Protein AF-A0A353EUY0-F1 (afdb_monomer_lite)

Secondary structure (DSSP, 8-state):
--HHHHHHHHHHHHHHT--SS--S-HHHHHHHHHHHHHHHHHHHHHHHHTTSTTTSHHHHHHHHHHHHHHHHHHHHH---HHHHHHHHHHHHHHHHHHTS-TTT-HHHHHHHHHHHHHHHHHHHHHHHTT--

pLDDT: mean 78.31, std 19.34, range [30.86, 96.81]

Radius of gyration: 14.92 Å; chains: 1; bounding box: 35×31×40 Å

Foldseek 3Di:
DDPVVVVLVVQLVLLQVQQDAAPDDPVLSVLLSVLSNLLSVLLVQLVVCLVPLVVCVVVNLVSLVSNLVSLVSNQVSGPGPVCNVLSVQLNVLSVQLNVDRSVPHVVVNVVSSVVNVVSSVVVSCVVPVPPD

Structure (mmCIF, N/CA/C/O backbone):
data_AF-A0A353EUY0-F1
#
_entry.id   AF-A0A353EUY0-F1
#
loop_
_atom_site.group_PDB
_atom_site.id
_atom_site.type_symbol
_atom_site.label_atom_id
_atom_site.label_alt_id
_atom_site.label_comp_id
_atom_site.label_asym_id
_atom_site.label_entity_id
_atom_site.label_seq_id
_atom_site.pdbx_PDB_ins_code
_atom_site.Cartn_x
_atom_site.Cartn_y
_atom_site.Cartn_z
_atom_site.occupancy
_atom_site.B_iso_or_equiv
_atom_site.auth_seq_id
_atom_site.auth_comp_id
_atom_site.auth_asym_id
_atom_site.auth_atom_id
_atom_site.pdbx_PDB_model_num
ATOM 1 N N . MET A 1 1 ? 11.115 -22.255 11.713 1.00 42.16 1 MET A N 1
ATOM 2 C CA . MET A 1 1 ? 10.687 -20.877 11.369 1.00 42.16 1 MET A CA 1
ATOM 3 C C . MET A 1 1 ? 9.170 -20.776 11.460 1.00 42.16 1 MET A C 1
ATOM 5 O O . MET A 1 1 ? 8.493 -21.662 10.957 1.00 42.16 1 MET A O 1
ATOM 9 N N . ASN A 1 2 ? 8.628 -19.751 12.125 1.00 34.72 2 ASN A N 1
ATOM 10 C CA . ASN A 1 2 ? 7.174 -19.549 12.237 1.00 34.72 2 ASN A CA 1
ATOM 11 C C . ASN A 1 2 ? 6.617 -18.984 10.910 1.00 34.72 2 ASN A C 1
ATOM 13 O O . ASN A 1 2 ? 7.284 -18.164 10.281 1.00 34.72 2 ASN A O 1
ATOM 17 N N . LYS A 1 3 ? 5.400 -19.376 10.495 1.00 30.86 3 LYS A N 1
ATOM 18 C CA . LYS A 1 3 ? 4.743 -18.932 9.246 1.00 30.86 3 LYS A CA 1
ATOM 19 C C . LYS A 1 3 ? 4.779 -17.409 9.049 1.00 30.86 3 LYS A C 1
ATOM 21 O O . LYS A 1 3 ? 4.986 -16.962 7.932 1.00 30.86 3 LYS A O 1
ATOM 26 N N . LYS A 1 4 ? 4.679 -16.617 10.127 1.00 36.34 4 LYS A N 1
ATOM 27 C CA . LYS A 1 4 ? 4.770 -15.142 10.073 1.00 36.34 4 LYS A CA 1
ATOM 28 C C . LYS A 1 4 ? 6.151 -14.611 9.656 1.00 36.34 4 LYS A C 1
ATOM 30 O O . LYS A 1 4 ? 6.218 -13.584 8.999 1.00 36.34 4 LYS A O 1
ATOM 35 N N . GLN A 1 5 ? 7.241 -15.297 10.008 1.00 31.61 5 GLN A N 1
ATOM 36 C CA . GLN A 1 5 ? 8.601 -14.896 9.611 1.00 31.61 5 GLN A CA 1
ATOM 37 C C . GLN A 1 5 ? 8.875 -15.200 8.132 1.00 31.61 5 GLN A C 1
ATOM 39 O O . GLN A 1 5 ? 9.571 -14.433 7.476 1.00 31.61 5 GLN A O 1
ATOM 44 N N . LEU A 1 6 ? 8.290 -16.278 7.596 1.00 33.41 6 LEU A N 1
ATOM 45 C CA . LEU A 1 6 ? 8.393 -16.637 6.178 1.00 33.41 6 LEU A CA 1
ATOM 46 C C . LEU A 1 6 ? 7.707 -15.614 5.269 1.00 33.41 6 LEU A C 1
ATOM 48 O O . LEU A 1 6 ? 8.290 -15.229 4.262 1.00 33.41 6 LEU A O 1
ATOM 52 N N . THR A 1 7 ? 6.524 -15.118 5.642 1.00 43.78 7 THR A N 1
ATOM 53 C CA . THR A 1 7 ? 5.810 -14.104 4.850 1.00 43.78 7 THR A CA 1
ATOM 54 C C . THR A 1 7 ? 6.571 -12.781 4.799 1.00 43.78 7 THR A C 1
ATOM 56 O O . THR A 1 7 ? 6.665 -12.174 3.738 1.00 43.78 7 THR A O 1
ATOM 59 N N . THR A 1 8 ? 7.163 -12.353 5.922 1.00 40.69 8 THR A N 1
ATOM 60 C CA . THR A 1 8 ? 7.969 -11.124 5.989 1.00 40.69 8 THR A CA 1
ATOM 61 C C . THR A 1 8 ? 9.255 -11.231 5.170 1.00 40.69 8 THR A C 1
ATOM 63 O O . THR A 1 8 ? 9.576 -10.304 4.439 1.00 40.69 8 THR A O 1
ATOM 66 N N . ILE A 1 9 ? 9.959 -12.367 5.230 1.00 41.16 9 ILE A N 1
ATOM 67 C CA . ILE A 1 9 ? 11.182 -12.599 4.445 1.00 41.16 9 ILE A CA 1
ATOM 68 C C . ILE A 1 9 ? 10.862 -12.681 2.944 1.00 41.16 9 ILE A C 1
ATOM 70 O O . ILE A 1 9 ? 11.536 -12.034 2.150 1.00 41.16 9 ILE A O 1
ATOM 74 N N . PHE A 1 10 ? 9.803 -13.401 2.556 1.00 48.06 10 PHE A N 1
ATOM 75 C CA . PHE A 1 10 ? 9.382 -13.541 1.158 1.00 48.06 10 PHE A CA 1
ATOM 76 C C . PHE A 1 10 ? 8.946 -12.205 0.544 1.00 48.06 10 PHE A C 1
ATOM 78 O O . PHE A 1 10 ? 9.327 -11.895 -0.574 1.00 48.06 10 PHE A O 1
ATOM 85 N N . LEU A 1 11 ? 8.212 -11.374 1.288 1.00 48.97 11 LEU A N 1
ATOM 86 C CA . LEU A 1 11 ? 7.825 -10.034 0.844 1.00 48.97 11 LEU A CA 1
ATOM 87 C C . LEU A 1 11 ? 9.030 -9.105 0.709 1.00 48.97 11 LEU A C 1
ATOM 89 O O . LEU A 1 11 ? 9.178 -8.478 -0.329 1.00 48.97 11 LEU A O 1
ATOM 93 N N . SER A 1 12 ? 9.922 -9.044 1.699 1.00 46.50 12 SER A N 1
ATOM 94 C CA . SER A 1 12 ? 11.148 -8.246 1.581 1.00 46.50 12 SER A CA 1
ATOM 95 C C . SER A 1 12 ? 12.018 -8.695 0.400 1.00 46.50 12 SER A C 1
ATOM 97 O O . SER A 1 12 ? 12.578 -7.846 -0.278 1.00 46.50 12 SER A O 1
ATOM 99 N N . LEU A 1 13 ? 12.065 -9.996 0.086 1.00 44.44 13 LEU A N 1
ATOM 100 C CA . LEU A 1 13 ? 12.713 -10.541 -1.118 1.00 44.44 13 LEU A CA 1
ATOM 101 C C . LEU A 1 13 ? 11.963 -10.182 -2.415 1.00 44.44 13 LEU A C 1
ATOM 103 O O . LEU A 1 13 ? 12.602 -9.779 -3.382 1.00 44.44 13 LEU A O 1
ATOM 107 N N . CYS A 1 14 ? 10.628 -10.236 -2.426 1.00 50.88 14 CYS A N 1
ATOM 108 C CA . CYS A 1 14 ? 9.781 -9.774 -3.533 1.00 50.88 14 CYS A CA 1
ATOM 109 C C . CYS A 1 14 ? 9.789 -8.248 -3.726 1.00 50.88 14 CYS A C 1
ATOM 111 O O . CYS A 1 14 ? 9.313 -7.776 -4.743 1.00 50.88 14 CYS A O 1
ATOM 113 N N . PHE A 1 15 ? 10.303 -7.462 -2.781 1.00 49.81 15 PHE A N 1
ATOM 114 C CA . PHE A 1 15 ? 10.514 -6.019 -2.944 1.00 49.81 15 PHE A CA 1
ATOM 115 C C . PHE A 1 15 ? 11.983 -5.692 -3.275 1.00 49.81 15 PHE A C 1
ATOM 117 O O . PHE A 1 15 ? 12.244 -4.781 -4.056 1.00 49.81 15 PHE A O 1
ATOM 124 N N . PHE A 1 16 ? 12.932 -6.480 -2.758 1.00 43.31 16 PHE A N 1
ATOM 125 C CA . PHE A 1 16 ? 14.371 -6.361 -3.013 1.00 43.31 16 PHE A CA 1
ATOM 126 C C . PHE A 1 16 ? 14.783 -6.833 -4.419 1.00 43.31 16 PHE A C 1
ATOM 128 O O . PHE A 1 16 ? 15.610 -6.196 -5.068 1.00 43.31 16 PHE A O 1
ATOM 135 N N . LEU A 1 17 ? 14.191 -7.914 -4.942 1.00 43.03 17 LEU A N 1
ATOM 136 C CA . LEU A 1 17 ? 14.546 -8.463 -6.261 1.00 43.03 17 LEU A CA 1
ATOM 137 C C . LEU A 1 17 ? 13.840 -7.740 -7.430 1.00 43.03 17 LEU A C 1
ATOM 139 O O . LEU A 1 17 ? 13.725 -8.305 -8.514 1.00 43.03 17 LEU A O 1
ATOM 143 N N . ALA A 1 18 ? 13.386 -6.488 -7.237 1.00 46.38 18 ALA A N 1
ATOM 144 C CA . ALA A 1 18 ? 12.732 -5.652 -8.255 1.00 46.38 18 ALA A CA 1
ATOM 145 C C . ALA A 1 18 ? 13.733 -5.160 -9.284 1.00 46.38 18 ALA A C 1
ATOM 147 O O . ALA A 1 18 ? 14.058 -3.980 -9.368 1.00 46.38 18 ALA A O 1
ATOM 148 N N . HIS A 1 19 ? 14.280 -6.110 -10.028 1.00 47.66 19 HIS A N 1
ATOM 149 C CA . HIS A 1 19 ? 15.478 -5.937 -10.824 1.00 47.66 19 HIS A CA 1
ATOM 150 C C . HIS A 1 19 ? 15.228 -5.823 -12.329 1.00 47.66 19 HIS A C 1
ATOM 152 O O . HIS A 1 19 ? 16.173 -5.515 -13.048 1.00 47.66 19 HIS A O 1
ATOM 158 N N . SER A 1 20 ? 14.005 -5.993 -12.838 1.00 49.50 20 SER A N 1
ATOM 159 C CA . SER A 1 20 ? 13.841 -6.230 -14.282 1.00 49.50 20 SER A CA 1
ATOM 160 C C . SER A 1 20 ? 12.938 -5.280 -15.073 1.00 49.50 20 SER A C 1
ATOM 162 O O . SER A 1 20 ? 13.042 -5.290 -16.293 1.00 49.50 20 SER A O 1
ATOM 164 N N . GLU A 1 21 ? 12.112 -4.421 -14.469 1.00 51.50 21 GLU A N 1
ATOM 165 C CA . GLU A 1 21 ? 10.980 -3.877 -15.251 1.00 51.50 21 GLU A CA 1
ATOM 166 C C . GLU A 1 21 ? 11.094 -2.425 -15.719 1.00 51.50 21 GLU A C 1
ATOM 168 O O . GLU A 1 21 ? 10.495 -2.052 -16.725 1.00 51.50 21 GLU A O 1
ATOM 173 N N . THR A 1 22 ? 11.897 -1.572 -15.076 1.00 50.34 22 THR A N 1
ATOM 174 C CA . THR A 1 22 ? 12.026 -0.196 -15.580 1.00 50.34 22 THR A CA 1
ATOM 175 C C . THR A 1 22 ? 13.049 -0.141 -16.720 1.00 50.34 22 THR A C 1
ATOM 177 O O . THR A 1 22 ? 14.202 -0.547 -16.583 1.00 50.34 22 THR A O 1
ATOM 180 N N . THR A 1 23 ? 12.668 0.426 -17.865 1.00 55.12 23 THR A N 1
ATOM 181 C CA . THR A 1 23 ? 13.591 0.769 -18.970 1.00 55.12 23 THR A CA 1
ATOM 182 C C . THR A 1 23 ? 14.440 2.011 -18.663 1.00 55.12 23 THR A C 1
ATOM 184 O O . THR A 1 23 ? 15.023 2.624 -19.556 1.00 55.12 23 THR A O 1
ATOM 187 N N . ALA A 1 24 ? 14.483 2.423 -17.396 1.00 56.00 24 ALA A N 1
ATOM 188 C CA . ALA A 1 24 ? 15.119 3.647 -16.957 1.00 56.00 24 ALA A CA 1
ATOM 189 C C . ALA A 1 24 ? 16.639 3.465 -16.783 1.00 56.00 24 ALA A C 1
ATOM 191 O O . ALA A 1 24 ? 17.158 2.346 -16.728 1.00 56.00 24 ALA A O 1
ATOM 192 N N . ASN A 1 25 ? 17.365 4.583 -16.708 1.00 63.47 25 ASN A N 1
ATOM 193 C CA . ASN A 1 25 ? 18.797 4.571 -16.397 1.00 63.47 25 ASN A CA 1
ATOM 194 C C . ASN A 1 25 ? 19.053 3.950 -15.002 1.00 63.47 25 ASN A C 1
ATOM 196 O O . ASN A 1 25 ? 18.131 3.801 -14.198 1.00 63.47 25 ASN A O 1
ATOM 200 N N . ALA A 1 26 ? 20.308 3.600 -14.699 1.00 71.94 26 ALA A N 1
ATOM 201 C CA . ALA A 1 26 ? 20.673 2.929 -13.445 1.00 71.94 26 ALA A CA 1
ATOM 202 C C . ALA A 1 26 ? 20.172 3.663 -12.184 1.00 71.94 26 ALA A C 1
ATOM 204 O O . ALA A 1 26 ? 19.632 3.034 -11.279 1.00 71.94 26 ALA A O 1
ATOM 205 N N . LYS A 1 27 ? 20.244 4.999 -12.164 1.00 74.44 27 LYS A N 1
ATOM 206 C CA . LYS A 1 27 ? 19.792 5.819 -11.032 1.00 74.44 27 LYS A CA 1
ATOM 207 C C . LYS A 1 27 ? 18.279 5.737 -10.812 1.00 74.44 27 LYS A C 1
ATOM 209 O O . LYS A 1 27 ? 17.817 5.675 -9.678 1.00 74.44 27 LYS A O 1
ATOM 214 N N . ASP A 1 28 ? 17.491 5.741 -11.881 1.00 74.12 28 ASP A N 1
ATOM 215 C CA . ASP A 1 28 ? 16.034 5.613 -11.783 1.00 74.12 28 ASP A CA 1
ATOM 216 C C . ASP A 1 28 ? 15.608 4.192 -11.378 1.00 74.12 28 ASP A C 1
ATOM 218 O O . ASP A 1 28 ? 14.609 4.037 -10.675 1.00 74.12 28 ASP A O 1
ATOM 222 N N . LYS A 1 29 ? 16.386 3.167 -11.755 1.00 72.50 29 LYS A N 1
ATOM 223 C CA . LYS A 1 29 ? 16.222 1.789 -11.259 1.00 72.50 29 LYS A CA 1
ATOM 224 C C . LYS A 1 29 ? 16.482 1.690 -9.756 1.00 72.50 29 LYS A C 1
ATOM 226 O O . LYS A 1 29 ? 15.626 1.181 -9.038 1.00 72.50 29 LYS A O 1
ATOM 231 N N . GLU A 1 30 ? 17.602 2.226 -9.276 1.00 75.12 30 GLU A N 1
ATOM 232 C CA . GLU A 1 30 ? 17.937 2.260 -7.844 1.00 75.12 30 GLU A CA 1
ATOM 233 C C . GLU A 1 30 ? 16.886 3.031 -7.034 1.00 75.12 30 GLU A C 1
ATOM 235 O O . GLU A 1 30 ? 16.423 2.552 -5.999 1.00 75.12 30 GLU A O 1
ATOM 240 N N . ASN A 1 31 ? 16.434 4.188 -7.535 1.00 80.31 31 ASN A N 1
ATOM 241 C CA . ASN A 1 31 ? 15.359 4.953 -6.902 1.00 80.31 31 ASN A CA 1
ATOM 242 C C . ASN A 1 31 ? 14.057 4.148 -6.834 1.00 80.31 31 ASN A C 1
ATOM 244 O O . ASN A 1 31 ? 13.418 4.104 -5.788 1.00 80.31 31 ASN A O 1
ATOM 248 N N . PHE A 1 32 ? 13.660 3.495 -7.932 1.00 81.12 32 PHE A N 1
ATOM 249 C CA . PHE A 1 32 ? 12.460 2.659 -7.957 1.00 81.12 32 PHE A CA 1
ATOM 250 C C . PHE A 1 32 ? 12.545 1.526 -6.920 1.00 81.12 32 PHE A C 1
ATOM 252 O O . PHE A 1 32 ? 11.591 1.303 -6.178 1.00 81.12 32 PHE A O 1
ATOM 259 N N . GLN A 1 33 ? 13.692 0.851 -6.818 1.00 76.62 33 GLN A N 1
ATOM 260 C CA . GLN A 1 33 ? 13.931 -0.223 -5.846 1.00 76.62 33 GLN A CA 1
ATOM 261 C C . GLN A 1 33 ? 13.904 0.268 -4.395 1.00 76.62 33 GLN A C 1
ATOM 263 O O . GLN A 1 33 ? 13.290 -0.369 -3.532 1.00 76.62 33 GLN A O 1
ATOM 268 N N . GLY A 1 34 ? 14.545 1.407 -4.122 1.00 81.12 34 GLY A N 1
ATOM 269 C CA . GLY A 1 34 ? 14.540 2.028 -2.799 1.00 81.12 34 GLY A CA 1
ATOM 270 C C . GLY A 1 34 ? 13.125 2.389 -2.352 1.00 81.12 34 GLY A C 1
ATOM 271 O O . GLY A 1 34 ? 12.700 2.006 -1.264 1.00 81.12 34 GLY A O 1
ATOM 272 N N . GLU A 1 35 ? 12.353 3.033 -3.226 1.00 87.12 35 GLU A N 1
ATOM 273 C CA . GLU A 1 35 ? 10.964 3.403 -2.941 1.00 87.12 35 GLU A CA 1
ATOM 274 C C . GLU A 1 35 ? 10.067 2.170 -2.741 1.00 87.12 35 GLU A C 1
ATOM 276 O O . GLU A 1 35 ? 9.268 2.123 -1.808 1.00 87.12 35 GLU A O 1
ATOM 281 N N . MET A 1 36 ? 10.233 1.121 -3.552 1.00 83.12 36 MET A N 1
ATOM 282 C CA . MET A 1 36 ? 9.527 -0.153 -3.361 1.00 83.12 36 MET A CA 1
ATOM 283 C C . MET A 1 36 ? 9.869 -0.803 -2.008 1.00 83.12 36 MET A C 1
ATOM 285 O O . MET A 1 36 ? 8.983 -1.319 -1.322 1.00 83.12 36 MET A O 1
ATOM 289 N N . SER A 1 37 ? 11.125 -0.710 -1.566 1.00 80.75 37 SER A N 1
ATOM 290 C CA . SER A 1 37 ? 11.549 -1.187 -0.243 1.00 80.75 37 SER A CA 1
ATOM 291 C C . SER A 1 37 ? 10.909 -0.379 0.892 1.00 80.75 37 SER A C 1
ATOM 293 O O . SER A 1 37 ? 10.372 -0.966 1.836 1.00 80.75 37 SER A O 1
ATOM 295 N N . PHE A 1 38 ? 10.873 0.953 0.781 1.00 86.00 38 PHE A N 1
ATOM 296 C CA . PHE A 1 38 ? 10.194 1.814 1.756 1.00 86.00 38 PHE A CA 1
ATOM 297 C C . PHE A 1 38 ? 8.683 1.563 1.803 1.00 86.00 38 PHE A C 1
ATOM 299 O O . PHE A 1 38 ? 8.086 1.591 2.882 1.00 86.00 38 PHE A O 1
ATOM 306 N N . LEU A 1 39 ? 8.055 1.259 0.661 1.00 88.12 39 LEU A N 1
ATOM 307 C CA . LEU A 1 39 ? 6.634 0.913 0.604 1.00 88.12 39 LEU A CA 1
ATOM 308 C C . LEU A 1 39 ? 6.331 -0.354 1.412 1.00 88.12 39 LEU A C 1
ATOM 310 O O . LEU A 1 39 ? 5.346 -0.402 2.154 1.00 88.12 39 LEU A O 1
ATOM 314 N N . SER A 1 40 ? 7.193 -1.366 1.286 1.00 84.25 40 SER A N 1
ATOM 315 C CA . SER A 1 40 ? 7.109 -2.616 2.045 1.00 84.25 40 SER A CA 1
ATOM 316 C C . SER A 1 40 ? 7.243 -2.378 3.551 1.00 84.25 40 SER A C 1
ATOM 318 O O . SER A 1 40 ? 6.422 -2.852 4.340 1.00 84.25 40 SER A O 1
ATOM 320 N N . GLU A 1 41 ? 8.231 -1.581 3.965 1.00 85.75 41 GLU A N 1
ATOM 321 C CA . GLU A 1 41 ? 8.434 -1.240 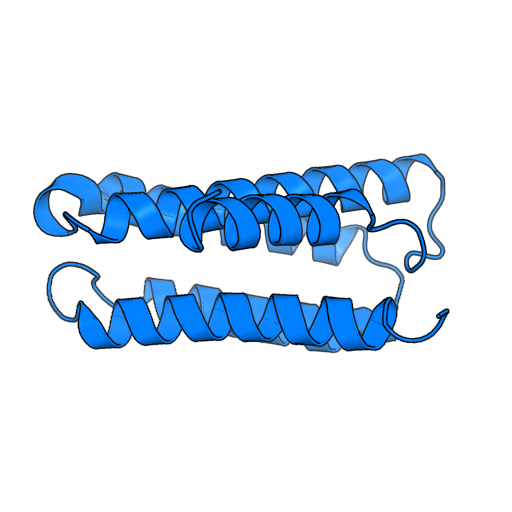5.375 1.00 85.75 41 GLU A CA 1
ATOM 322 C C . GLU A 1 41 ? 7.216 -0.516 5.969 1.00 85.75 41 GLU A C 1
ATOM 324 O O . GLU A 1 41 ? 6.715 -0.904 7.032 1.00 85.75 41 GLU A O 1
ATOM 329 N N . ALA A 1 42 ? 6.696 0.489 5.260 1.00 90.50 42 ALA A N 1
ATOM 330 C CA . ALA A 1 42 ? 5.515 1.237 5.677 1.00 90.50 42 ALA A CA 1
ATOM 331 C C . ALA A 1 42 ? 4.278 0.329 5.807 1.00 90.50 42 ALA A C 1
ATOM 333 O O . ALA A 1 42 ? 3.537 0.431 6.790 1.00 90.50 42 ALA A O 1
ATOM 334 N N . TYR A 1 43 ? 4.090 -0.618 4.879 1.00 90.69 43 TYR A N 1
ATOM 335 C CA . TYR A 1 43 ? 3.029 -1.625 4.963 1.00 90.69 43 TYR A CA 1
ATOM 336 C C . TYR A 1 43 ? 3.148 -2.492 6.230 1.00 90.69 43 TYR A C 1
ATOM 338 O O . TYR A 1 43 ? 2.184 -2.626 6.987 1.00 90.69 43 TYR A O 1
ATOM 346 N N . PHE A 1 44 ? 4.330 -3.050 6.514 1.00 88.06 44 PHE A N 1
ATOM 347 C CA . PHE A 1 44 ? 4.527 -3.874 7.713 1.00 88.06 44 PHE A CA 1
ATOM 348 C C . PHE A 1 44 ? 4.361 -3.084 9.007 1.00 88.06 44 PHE A C 1
ATOM 350 O O . PHE A 1 44 ? 3.872 -3.611 10.013 1.00 88.06 44 PHE A O 1
ATOM 357 N N . LYS A 1 45 ? 4.770 -1.814 9.010 1.00 91.44 45 LYS A N 1
ATOM 358 C CA . LYS A 1 45 ? 4.545 -0.925 10.146 1.00 91.44 45 LYS A CA 1
ATOM 359 C C . LYS A 1 45 ? 3.049 -0.710 10.372 1.00 91.44 45 LYS A C 1
ATOM 361 O O . LYS A 1 45 ? 2.598 -0.846 11.508 1.00 91.44 45 LYS A O 1
ATOM 366 N N . LEU A 1 46 ? 2.271 -0.491 9.313 1.00 92.38 46 LEU A N 1
ATOM 367 C CA . LEU A 1 46 ? 0.809 -0.415 9.381 1.00 92.38 46 LEU A CA 1
ATOM 368 C C . LEU A 1 46 ? 0.164 -1.685 9.939 1.00 92.38 46 LEU A C 1
ATOM 370 O O . LEU A 1 46 ? -0.672 -1.583 10.832 1.00 92.38 46 LEU A O 1
ATOM 374 N N . GLU A 1 47 ? 0.589 -2.868 9.490 1.00 91.31 47 GLU A N 1
ATOM 375 C CA . GLU A 1 47 ? 0.095 -4.156 10.005 1.00 91.31 47 GLU A CA 1
ATOM 376 C C . GLU A 1 47 ? 0.385 -4.341 11.509 1.00 91.31 47 GLU A C 1
ATOM 378 O O . GLU A 1 47 ? -0.389 -4.947 12.254 1.00 91.31 47 GLU A O 1
ATOM 383 N N . LYS A 1 48 ? 1.516 -3.823 12.000 1.00 92.56 48 LYS A N 1
ATOM 384 C CA . LYS A 1 48 ? 1.833 -3.852 13.436 1.00 92.56 48 LYS A CA 1
ATOM 385 C C . LYS A 1 48 ? 0.975 -2.862 14.217 1.00 92.56 48 LYS A C 1
ATOM 387 O O . LYS A 1 48 ? 0.437 -3.227 15.262 1.00 92.56 48 LYS A O 1
ATOM 392 N N . LEU A 1 49 ? 0.857 -1.632 13.722 1.00 93.62 49 LEU A N 1
ATOM 393 C CA . LEU A 1 49 ? 0.116 -0.556 14.379 1.00 93.62 49 LEU A CA 1
ATOM 394 C C . LEU A 1 49 ? -1.388 -0.854 14.454 1.00 93.62 49 LEU A C 1
ATOM 396 O O . LEU A 1 49 ? -2.013 -0.562 15.478 1.00 93.62 49 LEU A O 1
ATOM 400 N N . SER A 1 50 ? -1.950 -1.497 13.424 1.00 92.69 50 SER A N 1
ATOM 401 C CA . SER A 1 50 ? -3.375 -1.845 13.333 1.00 92.69 50 SER A CA 1
ATOM 402 C C . SER A 1 50 ? -3.852 -2.829 14.404 1.00 92.69 50 SER A C 1
ATOM 404 O O . SER A 1 50 ? -5.054 -2.956 14.609 1.00 92.69 50 SER A O 1
ATOM 406 N N . LYS A 1 51 ? -2.940 -3.485 15.135 1.00 92.31 51 LYS A N 1
ATOM 407 C CA . LYS A 1 51 ? -3.281 -4.362 16.270 1.00 92.31 51 LYS A CA 1
ATOM 408 C C . LYS A 1 51 ? -3.813 -3.599 17.481 1.00 92.31 51 LYS A C 1
ATOM 410 O O . LYS A 1 51 ? -4.569 -4.165 18.257 1.00 92.31 51 LYS A O 1
ATOM 415 N N . ASN A 1 52 ? -3.419 -2.333 17.636 1.00 95.00 52 ASN A N 1
ATOM 416 C CA . ASN A 1 52 ? -3.865 -1.450 18.719 1.00 95.00 52 ASN A CA 1
ATOM 417 C C . ASN A 1 52 ? -4.296 -0.090 18.139 1.00 95.00 52 ASN A C 1
ATOM 419 O O . ASN A 1 52 ? -3.664 0.935 18.404 1.00 95.00 52 ASN A O 1
ATOM 423 N N . PRO A 1 53 ? -5.356 -0.051 17.315 1.00 90.56 53 PRO A N 1
ATOM 424 C CA . PRO A 1 53 ? -5.621 1.085 16.439 1.00 90.56 53 PRO A CA 1
ATOM 425 C C . PRO A 1 53 ? -6.015 2.360 17.195 1.00 90.56 53 PRO A C 1
ATOM 427 O O . PRO A 1 53 ? -5.673 3.452 16.755 1.00 90.56 53 PRO A O 1
ATOM 430 N N . LYS A 1 54 ? -6.646 2.236 18.371 1.00 92.94 54 LYS A N 1
ATOM 431 C CA . LYS A 1 54 ? -6.998 3.382 19.230 1.00 92.94 54 LYS A CA 1
ATOM 432 C C . LYS A 1 54 ? -5.768 4.128 19.759 1.00 92.94 54 LYS A C 1
ATOM 434 O O . LYS A 1 54 ? -5.778 5.347 19.829 1.00 92.94 54 LYS A O 1
ATOM 439 N N . GLN A 1 55 ? -4.707 3.401 20.113 1.00 95.06 55 GLN A N 1
ATOM 440 C CA . GLN A 1 55 ? -3.453 3.990 20.605 1.00 95.06 55 GLN A CA 1
ATOM 441 C C . GLN A 1 55 ? -2.562 4.485 19.460 1.00 95.06 55 GLN A C 1
ATOM 443 O O . GLN A 1 55 ? -1.716 5.351 19.657 1.00 95.06 55 GLN A O 1
ATOM 448 N N . ASN A 1 56 ? -2.766 3.943 18.258 1.00 95.62 56 ASN A N 1
ATOM 449 C CA . ASN A 1 56 ? -1.895 4.152 17.108 1.00 95.62 56 ASN A CA 1
ATOM 450 C C . ASN A 1 56 ? -2.546 4.963 15.983 1.00 95.62 56 ASN A C 1
ATOM 452 O O . ASN A 1 56 ? -2.038 4.941 14.866 1.00 95.62 56 ASN A O 1
ATOM 456 N N . GLN A 1 57 ? -3.640 5.684 16.233 1.00 93.12 57 GLN A N 1
ATOM 457 C CA . GLN A 1 57 ? -4.376 6.371 15.167 1.00 93.12 57 GLN A CA 1
ATOM 458 C C . GLN A 1 57 ? -3.505 7.374 14.388 1.00 93.12 57 GLN A C 1
ATOM 460 O O . GLN A 1 57 ? -3.486 7.317 13.159 1.00 93.12 57 GLN A O 1
ATOM 465 N N . SER A 1 58 ? -2.738 8.239 15.070 1.00 95.12 58 SER A N 1
ATOM 466 C CA . SER A 1 58 ? -1.826 9.180 14.387 1.00 95.12 58 SER A CA 1
ATOM 467 C C . SER A 1 58 ? -0.711 8.450 13.623 1.00 95.12 58 SER A C 1
ATOM 469 O O . SER A 1 58 ? -0.620 8.644 12.410 1.00 95.12 58 SER A O 1
ATOM 471 N N . PRO A 1 59 ? 0.046 7.514 14.239 1.00 96.69 59 PRO A N 1
ATOM 472 C CA . PRO A 1 59 ? 1.026 6.708 13.509 1.00 96.69 59 PRO A CA 1
ATOM 473 C C . PRO A 1 59 ? 0.457 5.957 12.297 1.00 96.69 59 PRO A C 1
ATOM 475 O O . PRO A 1 59 ? 1.143 5.811 11.286 1.00 96.69 59 PRO A O 1
ATOM 478 N N . ILE A 1 60 ? -0.782 5.463 12.372 1.00 96.44 60 ILE A N 1
ATOM 479 C CA . ILE A 1 60 ? -1.459 4.798 11.252 1.00 96.44 60 ILE A CA 1
ATOM 480 C C . ILE A 1 60 ? -1.661 5.788 10.102 1.00 96.44 60 ILE A C 1
ATOM 482 O O . ILE A 1 60 ? -1.254 5.502 8.977 1.00 96.44 60 ILE A O 1
ATOM 486 N N . LEU A 1 61 ? -2.234 6.963 10.371 1.00 95.94 61 LEU A N 1
ATOM 487 C CA . LEU A 1 61 ? -2.482 7.978 9.342 1.00 95.94 61 LEU A CA 1
ATOM 488 C C . LEU A 1 61 ? -1.182 8.501 8.716 1.00 95.94 61 LEU A C 1
ATOM 490 O O . LEU A 1 61 ? -1.119 8.685 7.499 1.00 95.94 61 LEU A O 1
ATOM 494 N N . GLU A 1 62 ? -0.138 8.685 9.523 1.00 96.56 62 GLU A N 1
ATOM 495 C CA . GLU A 1 62 ? 1.200 9.064 9.059 1.00 96.56 62 GLU A CA 1
ATOM 496 C C . GLU A 1 62 ? 1.794 8.013 8.115 1.00 96.56 62 GLU A C 1
ATOM 498 O O . GLU A 1 62 ? 2.299 8.366 7.051 1.00 96.56 62 GLU A O 1
ATOM 503 N N . ASN A 1 63 ? 1.687 6.722 8.452 1.00 96.31 63 ASN A N 1
ATOM 504 C CA . ASN A 1 63 ? 2.191 5.657 7.582 1.00 96.31 63 ASN A CA 1
ATOM 505 C C . ASN A 1 63 ? 1.374 5.524 6.295 1.00 96.31 63 ASN A C 1
ATOM 507 O O . ASN A 1 63 ? 1.957 5.298 5.240 1.00 96.31 63 ASN A O 1
ATOM 511 N N . ILE A 1 64 ? 0.052 5.715 6.340 1.00 96.81 64 ILE A N 1
ATOM 512 C CA . ILE A 1 64 ? -0.774 5.722 5.123 1.00 96.81 64 ILE A CA 1
ATOM 513 C C . ILE A 1 64 ? -0.330 6.856 4.193 1.00 96.81 64 ILE A C 1
ATOM 515 O O . ILE A 1 64 ? -0.134 6.622 3.003 1.00 96.81 64 ILE A O 1
ATOM 519 N N . LYS A 1 65 ? -0.116 8.064 4.732 1.00 96.81 65 LYS A N 1
ATOM 520 C CA . LYS A 1 65 ? 0.387 9.204 3.954 1.00 96.81 65 LYS A CA 1
ATOM 521 C C . LYS A 1 65 ? 1.775 8.926 3.370 1.00 96.81 65 LYS A C 1
ATOM 523 O O . LYS A 1 65 ? 1.991 9.186 2.192 1.00 96.81 65 LYS A O 1
ATOM 528 N N . LEU A 1 66 ? 2.680 8.349 4.161 1.00 96.19 66 LEU A N 1
ATOM 529 C CA . LEU A 1 66 ? 4.007 7.949 3.692 1.00 96.19 66 LEU A CA 1
ATOM 530 C C . LEU A 1 66 ? 3.911 6.994 2.494 1.00 96.19 66 LEU A C 1
ATOM 532 O O . LEU A 1 66 ? 4.599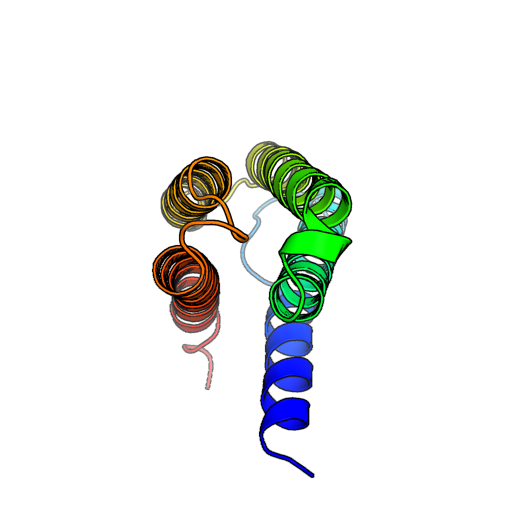 7.196 1.498 1.00 96.19 66 LEU A O 1
ATOM 536 N N . MET A 1 67 ? 3.020 5.999 2.538 1.00 95.19 67 MET A N 1
ATOM 537 C CA . MET A 1 67 ? 2.816 5.108 1.394 1.00 95.19 67 MET A CA 1
ATOM 538 C C . MET A 1 67 ? 2.244 5.829 0.159 1.00 95.19 67 MET A C 1
ATOM 540 O O . MET A 1 67 ? 2.607 5.480 -0.964 1.00 95.19 67 MET A O 1
ATOM 544 N N . GLU A 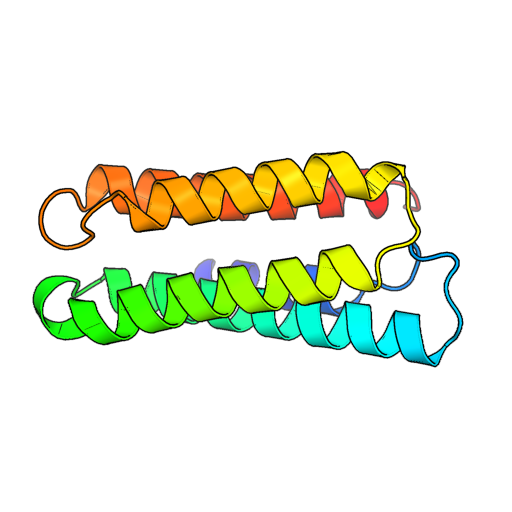1 68 ? 1.359 6.822 0.332 1.00 96.31 68 GLU A N 1
ATOM 545 C CA . GLU A 1 68 ? 0.868 7.657 -0.781 1.00 96.31 68 GLU A CA 1
ATOM 546 C C . GLU A 1 68 ? 2.019 8.434 -1.447 1.00 96.31 68 GLU A C 1
ATOM 548 O O . GLU A 1 68 ? 2.106 8.469 -2.679 1.00 96.31 68 GLU A O 1
ATOM 553 N N . ASP A 1 69 ? 2.909 9.021 -0.642 1.00 96.25 69 ASP A N 1
ATOM 554 C CA . ASP A 1 69 ? 4.065 9.790 -1.114 1.00 96.25 69 ASP A CA 1
ATOM 555 C C . ASP A 1 69 ? 5.086 8.888 -1.835 1.00 96.25 69 ASP A C 1
ATOM 557 O O . ASP A 1 69 ? 5.525 9.211 -2.943 1.00 96.25 69 ASP A O 1
ATOM 561 N N . ILE A 1 70 ? 5.377 7.708 -1.278 1.00 92.38 70 ILE A N 1
ATOM 562 C CA . ILE A 1 70 ? 6.235 6.688 -1.902 1.00 92.38 70 ILE A CA 1
ATOM 563 C C . ILE A 1 70 ? 5.658 6.241 -3.255 1.00 92.38 70 ILE A C 1
ATOM 565 O O . ILE A 1 70 ? 6.356 6.247 -4.270 1.00 92.38 70 ILE A O 1
ATOM 569 N N . LEU A 1 71 ? 4.357 5.927 -3.332 1.00 91.06 71 LEU A N 1
ATOM 570 C CA . LEU A 1 71 ? 3.721 5.544 -4.601 1.00 91.06 71 LEU A CA 1
ATOM 571 C C . LEU A 1 71 ? 3.781 6.643 -5.659 1.00 91.06 71 LEU A C 1
ATOM 573 O O . LEU A 1 71 ? 3.896 6.349 -6.855 1.00 91.06 71 LEU A O 1
ATOM 577 N N . LYS A 1 72 ? 3.694 7.908 -5.244 1.00 91.88 72 LYS A N 1
ATOM 578 C CA . LYS A 1 72 ? 3.853 9.047 -6.148 1.00 91.88 72 LYS A CA 1
ATOM 579 C C . LYS A 1 72 ? 5.275 9.098 -6.710 1.00 91.88 72 LYS A C 1
ATOM 581 O O . LYS A 1 72 ? 5.434 9.330 -7.911 1.00 91.88 72 LYS A O 1
ATOM 586 N N . ASN A 1 73 ? 6.289 8.836 -5.885 1.00 89.81 73 ASN A N 1
ATOM 587 C CA . ASN A 1 73 ? 7.680 8.760 -6.328 1.00 89.81 73 ASN A CA 1
ATOM 588 C C . ASN A 1 73 ? 7.910 7.588 -7.286 1.00 89.81 73 ASN A C 1
ATOM 590 O O . ASN A 1 73 ? 8.443 7.812 -8.374 1.00 89.81 73 ASN A O 1
ATOM 594 N N . ILE A 1 74 ? 7.421 6.390 -6.945 1.00 86.88 74 ILE A N 1
ATOM 595 C CA . ILE A 1 74 ? 7.468 5.198 -7.809 1.00 86.88 74 ILE A CA 1
ATOM 596 C C . ILE A 1 74 ? 6.838 5.507 -9.168 1.00 86.88 74 ILE A C 1
ATOM 598 O O . ILE A 1 74 ? 7.454 5.290 -10.207 1.00 86.88 74 ILE A O 1
ATOM 602 N N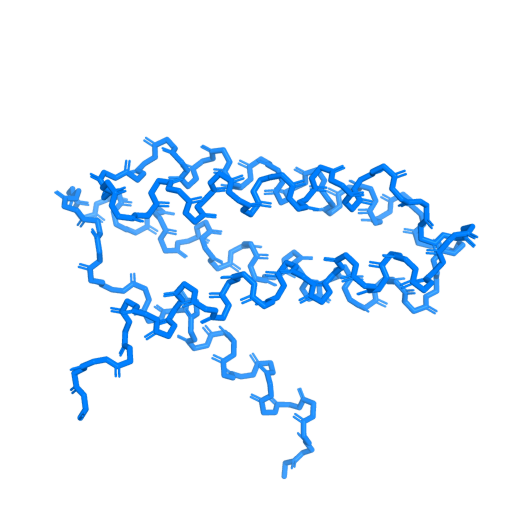 . SER A 1 75 ? 5.636 6.088 -9.177 1.00 86.50 75 SER A N 1
ATOM 603 C CA . SER A 1 75 ? 4.915 6.420 -10.414 1.00 86.50 75 SER A CA 1
ATOM 604 C C . SER A 1 75 ? 5.649 7.453 -11.275 1.00 86.50 75 SER A C 1
ATOM 606 O O . SER A 1 75 ? 5.555 7.406 -12.498 1.00 86.50 75 SER A O 1
ATOM 608 N N . ARG A 1 76 ? 6.387 8.387 -10.658 1.00 87.88 76 ARG A N 1
ATOM 609 C CA . ARG A 1 76 ? 7.172 9.415 -11.362 1.00 87.88 76 ARG A CA 1
ATOM 610 C C . ARG A 1 76 ? 8.375 8.819 -12.098 1.00 87.88 76 ARG A C 1
ATOM 612 O O . ARG A 1 76 ? 8.687 9.261 -13.207 1.00 87.88 76 ARG A O 1
ATOM 619 N N . VAL A 1 77 ? 9.062 7.862 -11.473 1.00 82.81 77 VAL A N 1
ATOM 620 C CA . VAL A 1 77 ? 10.269 7.230 -12.035 1.00 82.81 77 VAL A CA 1
ATOM 621 C C . VAL A 1 77 ? 9.949 5.994 -12.881 1.00 82.81 77 VAL A C 1
ATOM 623 O O . VAL A 1 77 ? 10.746 5.630 -13.741 1.00 82.81 77 VAL A O 1
ATOM 626 N N . ASN A 1 78 ? 8.768 5.391 -12.707 1.00 80.25 78 ASN A N 1
ATOM 627 C CA . ASN A 1 78 ? 8.312 4.268 -13.515 1.00 80.25 78 ASN A CA 1
ATOM 628 C C . ASN A 1 78 ? 8.221 4.647 -15.004 1.00 80.25 78 ASN A C 1
ATOM 630 O O . ASN A 1 78 ? 7.558 5.616 -15.380 1.00 80.25 78 ASN A O 1
ATOM 634 N N . LYS A 1 79 ? 8.863 3.844 -15.855 1.00 78.50 79 LYS A N 1
ATOM 635 C CA . LYS A 1 79 ? 8.779 3.938 -17.322 1.00 78.50 79 LYS A CA 1
ATOM 636 C C . LYS A 1 79 ? 8.103 2.725 -17.956 1.00 78.50 79 LYS A C 1
ATOM 638 O O . LYS A 1 79 ? 7.853 2.744 -19.160 1.00 78.50 79 LYS A O 1
ATOM 643 N N . ASP A 1 80 ? 7.769 1.709 -17.161 1.00 77.44 80 ASP A N 1
ATOM 644 C CA . ASP A 1 80 ? 7.068 0.533 -17.651 1.00 77.44 80 ASP A CA 1
ATOM 645 C C . ASP A 1 80 ? 5.556 0.792 -17.729 1.00 77.44 80 ASP A C 1
ATOM 647 O O . ASP A 1 80 ? 4.875 1.100 -16.740 1.00 77.44 80 ASP A O 1
ATOM 651 N N . LYS A 1 81 ? 5.011 0.654 -18.938 1.00 81.38 81 LYS A N 1
ATOM 652 C CA . LYS A 1 81 ? 3.572 0.770 -19.187 1.00 81.38 81 LYS A CA 1
ATOM 653 C C . LYS A 1 81 ? 2.796 -0.368 -18.525 1.00 81.38 81 LYS A C 1
ATOM 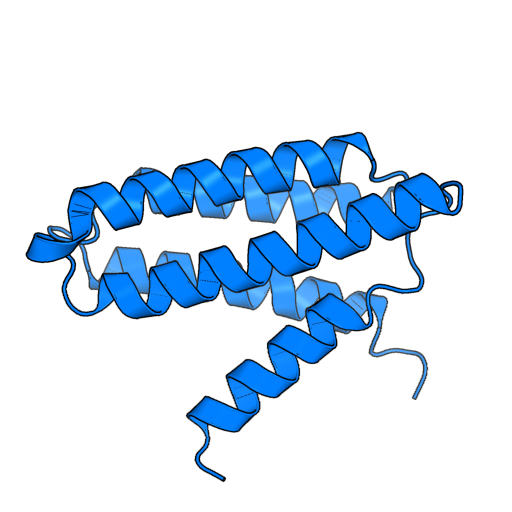655 O O . LYS A 1 81 ? 1.674 -0.130 -18.076 1.00 81.38 81 LYS A O 1
ATOM 660 N N . ASN A 1 82 ? 3.393 -1.550 -18.396 1.00 78.94 82 ASN A N 1
ATOM 661 C CA . ASN A 1 82 ? 2.770 -2.708 -17.765 1.00 78.94 82 ASN A CA 1
ATOM 662 C C . ASN A 1 82 ? 2.555 -2.479 -16.262 1.00 78.94 82 ASN A C 1
ATOM 664 O O . ASN A 1 82 ? 1.524 -2.875 -15.722 1.00 78.94 82 ASN A O 1
ATOM 668 N N . LEU A 1 83 ? 3.443 -1.714 -15.616 1.00 78.69 83 LEU A N 1
ATOM 669 C CA . LEU A 1 83 ? 3.334 -1.350 -14.199 1.00 78.69 83 LEU A CA 1
ATOM 670 C C . LEU A 1 83 ? 2.387 -0.177 -13.917 1.00 78.69 83 LEU A C 1
ATOM 672 O O . LEU A 1 83 ? 1.968 0.022 -12.776 1.00 78.69 83 LEU A O 1
ATOM 676 N N . THR A 1 84 ? 1.972 0.584 -14.932 1.00 83.75 84 THR A N 1
ATOM 677 C CA . THR A 1 84 ? 1.130 1.778 -14.726 1.00 83.75 84 THR A CA 1
ATOM 678 C C . THR A 1 84 ? -0.219 1.435 -14.080 1.00 83.75 84 THR A C 1
ATOM 680 O O . THR A 1 84 ? -0.628 2.073 -13.109 1.00 83.75 84 THR A O 1
ATOM 683 N N . LYS A 1 85 ? -0.912 0.404 -14.579 1.00 86.25 85 LYS A N 1
ATOM 684 C CA . LYS A 1 85 ? -2.227 -0.010 -14.058 1.00 86.25 85 LYS A CA 1
ATOM 685 C C . LYS A 1 85 ? -2.142 -0.666 -12.664 1.00 86.25 85 LYS A C 1
ATOM 687 O O . LYS A 1 85 ? -2.969 -0.316 -11.813 1.00 86.25 85 LYS A O 1
ATOM 692 N N . PRO A 1 86 ? -1.174 -1.559 -12.375 1.00 84.62 86 PRO A N 1
ATOM 693 C CA . PRO A 1 86 ? -0.915 -2.031 -11.014 1.00 84.62 86 PRO A CA 1
ATOM 694 C C . PRO A 1 86 ? -0.664 -0.895 -10.013 1.00 84.62 86 PRO A C 1
ATOM 696 O O . PRO A 1 86 ? -1.314 -0.856 -8.968 1.00 84.62 86 PRO A O 1
ATOM 699 N N . LEU A 1 87 ? 0.190 0.080 -10.349 1.00 87.50 87 LEU A N 1
ATOM 700 C CA . LEU A 1 87 ? 0.500 1.218 -9.470 1.00 87.50 87 LEU A CA 1
ATOM 701 C C . LEU A 1 87 ? -0.720 2.113 -9.206 1.00 87.50 87 LEU A C 1
ATOM 703 O O . LEU A 1 87 ? -0.952 2.530 -8.070 1.00 87.50 87 LEU A O 1
ATOM 707 N N . GLN A 1 88 ? -1.547 2.367 -10.224 1.00 89.94 88 GLN A N 1
ATOM 708 C CA . GLN A 1 88 ? -2.817 3.081 -10.050 1.00 89.94 88 GLN A CA 1
ATOM 709 C C . GLN A 1 88 ? -3.776 2.320 -9.131 1.00 89.94 88 GLN A C 1
ATOM 711 O O . GLN A 1 88 ? -4.359 2.908 -8.220 1.00 89.94 88 GLN A O 1
ATOM 716 N N . THR A 1 89 ? -3.909 1.006 -9.337 1.00 90.94 89 THR A N 1
ATOM 717 C CA . THR A 1 89 ? -4.744 0.136 -8.496 1.00 90.94 89 THR A CA 1
ATOM 718 C C . THR A 1 89 ? -4.298 0.205 -7.040 1.00 90.94 89 THR A C 1
ATOM 720 O O . THR A 1 89 ? -5.118 0.428 -6.150 1.00 90.94 89 THR A O 1
ATOM 723 N N . LEU A 1 90 ? -2.991 0.093 -6.806 1.00 91.50 90 LEU A N 1
ATOM 724 C CA . LEU A 1 90 ? -2.393 0.198 -5.483 1.00 91.50 90 LEU A CA 1
ATOM 725 C C . LEU A 1 90 ? -2.676 1.570 -4.850 1.00 91.50 90 LEU A C 1
ATOM 727 O O . LEU A 1 90 ? -3.143 1.629 -3.716 1.00 91.50 90 LEU A O 1
ATOM 731 N N . SER A 1 91 ? -2.531 2.664 -5.607 1.00 93.88 91 SER A N 1
ATOM 732 C CA . SER A 1 91 ? -2.877 4.018 -5.145 1.00 93.88 91 SER A CA 1
ATOM 733 C C . SER A 1 91 ? -4.341 4.140 -4.707 1.00 93.88 91 SER A C 1
ATOM 735 O O . SER A 1 91 ? -4.621 4.716 -3.654 1.00 93.88 91 SER A O 1
ATOM 737 N N . TYR A 1 92 ? -5.285 3.565 -5.462 1.00 95.06 92 TYR A N 1
ATOM 738 C CA . TYR A 1 92 ? -6.695 3.549 -5.060 1.00 95.06 92 TYR A CA 1
ATOM 739 C C . TYR A 1 92 ? -6.913 2.780 -3.753 1.00 95.06 92 TYR A C 1
ATOM 741 O O . TYR A 1 92 ? -7.618 3.273 -2.874 1.00 95.06 92 TYR A O 1
ATOM 749 N N . LYS A 1 93 ? -6.258 1.627 -3.571 1.00 93.44 93 LYS A N 1
ATOM 750 C CA . LYS A 1 93 ? -6.371 0.837 -2.334 1.00 93.44 93 LYS A CA 1
ATOM 751 C C . LYS A 1 93 ? -5.825 1.556 -1.106 1.00 93.44 93 LYS A C 1
ATOM 753 O O . LYS A 1 93 ? -6.439 1.480 -0.045 1.00 93.44 93 LYS A O 1
ATOM 758 N N . ILE A 1 94 ? -4.731 2.302 -1.243 1.00 94.81 94 ILE A N 1
ATOM 759 C CA . ILE A 1 94 ? -4.196 3.115 -0.140 1.00 94.81 94 ILE A CA 1
ATOM 760 C C . ILE A 1 94 ? -5.152 4.258 0.219 1.00 94.81 94 ILE A C 1
ATOM 762 O O . ILE A 1 94 ? -5.406 4.504 1.399 1.00 94.81 94 ILE A O 1
ATOM 766 N N . LYS A 1 95 ? -5.764 4.906 -0.778 1.00 94.50 95 LYS A N 1
ATOM 767 C CA . LYS A 1 95 ? -6.792 5.931 -0.536 1.00 94.50 95 LYS A CA 1
ATOM 768 C C . LYS A 1 95 ? -8.027 5.361 0.161 1.00 94.50 95 LYS A C 1
ATOM 770 O O . LYS A 1 95 ? -8.588 6.021 1.033 1.00 94.50 95 LYS A O 1
ATOM 775 N N . ASP A 1 96 ? -8.452 4.152 -0.194 1.00 93.12 96 ASP A N 1
ATOM 776 C CA . ASP A 1 96 ? -9.574 3.480 0.471 1.00 93.12 96 ASP A CA 1
ATOM 777 C C . ASP A 1 96 ? -9.230 3.074 1.911 1.00 93.12 96 ASP A C 1
ATOM 779 O O . ASP A 1 96 ? -10.059 3.229 2.813 1.00 93.12 96 ASP A O 1
ATOM 783 N N . LEU A 1 97 ? -7.989 2.637 2.156 1.00 94.06 97 LEU A N 1
ATOM 784 C CA . LEU A 1 97 ? -7.480 2.399 3.506 1.00 94.06 97 LEU A CA 1
ATOM 785 C C . LEU A 1 97 ? -7.533 3.682 4.349 1.00 94.06 97 LEU A C 1
ATOM 787 O O . LEU A 1 97 ? -8.037 3.644 5.465 1.00 94.06 97 LEU A O 1
ATOM 791 N N . LYS A 1 98 ? -7.108 4.826 3.794 1.00 94.25 98 LYS A N 1
ATOM 792 C CA . LYS A 1 98 ? -7.135 6.141 4.463 1.00 94.25 98 LYS A CA 1
ATOM 793 C C . LYS A 1 98 ? -8.531 6.587 4.894 1.00 94.25 98 LYS A C 1
ATOM 795 O O . LYS A 1 98 ? -8.678 7.236 5.924 1.00 94.25 98 LYS A O 1
ATOM 800 N N . LYS A 1 99 ? -9.551 6.261 4.095 1.00 93.94 99 LYS A N 1
ATOM 801 C CA . LYS A 1 99 ? -10.960 6.575 4.392 1.00 93.94 99 LYS A CA 1
ATOM 802 C C . LYS A 1 99 ? -11.559 5.676 5.472 1.00 93.94 99 LYS A C 1
ATOM 804 O O . LYS A 1 99 ? -12.660 5.949 5.932 1.00 93.94 99 LYS A O 1
ATOM 809 N N . THR A 1 100 ? -10.877 4.591 5.829 1.00 91.75 100 THR A N 1
ATOM 810 C CA . THR A 1 100 ? -11.359 3.614 6.801 1.00 91.75 100 THR A CA 1
ATOM 811 C C . THR A 1 100 ? -10.674 3.863 8.136 1.00 91.75 100 THR A C 1
ATOM 813 O O . THR A 1 100 ? -9.449 3.824 8.229 1.00 91.75 100 THR A O 1
ATOM 816 N N . SER A 1 101 ? -11.450 4.108 9.189 1.00 89.38 101 SER A N 1
ATOM 817 C CA . SER A 1 101 ? -10.888 4.253 10.531 1.00 89.38 101 SER A CA 1
ATOM 818 C C . SER A 1 101 ? -10.458 2.887 11.058 1.00 89.38 101 SER A C 1
ATOM 820 O O . SER A 1 101 ? -11.283 1.991 11.214 1.00 89.38 101 SER A O 1
ATOM 822 N N . ALA A 1 102 ? -9.172 2.716 11.371 1.00 85.25 102 ALA A N 1
ATOM 823 C CA . ALA A 1 102 ? -8.692 1.483 11.993 1.00 85.25 102 ALA A CA 1
ATOM 824 C C . ALA A 1 102 ? -9.321 1.242 13.377 1.00 85.25 102 ALA A C 1
ATOM 826 O O . ALA A 1 102 ? -9.405 0.100 13.821 1.00 85.25 102 ALA A O 1
ATOM 827 N N . ALA A 1 103 ? -9.729 2.313 14.070 1.00 85.88 103 ALA A N 1
ATOM 828 C CA . ALA A 1 103 ? -10.313 2.243 15.406 1.00 85.88 103 ALA A CA 1
ATOM 829 C C . ALA A 1 103 ? -11.813 1.914 15.376 1.00 85.88 103 ALA A C 1
ATOM 831 O O . ALA A 1 103 ? -12.272 1.165 16.239 1.00 85.88 103 ALA A O 1
ATOM 832 N N . ASP A 1 104 ? -12.540 2.444 14.388 1.00 93.94 104 ASP A N 1
ATOM 833 C CA . ASP A 1 104 ? -14.002 2.312 14.301 1.00 93.94 104 ASP A CA 1
ATOM 834 C C . ASP A 1 104 ? -14.434 1.161 13.382 1.00 93.94 104 ASP A C 1
ATOM 836 O O . ASP A 1 104 ? -15.464 0.534 13.608 1.00 93.94 104 ASP A O 1
ATOM 840 N N . GLU A 1 105 ? -13.631 0.844 12.361 1.00 95.31 105 GLU A N 1
ATOM 841 C CA . GLU A 1 105 ? -13.917 -0.193 11.365 1.00 95.31 105 GLU A CA 1
ATOM 842 C C . GLU A 1 105 ? -12.729 -1.175 11.198 1.00 95.31 105 GLU A C 1
ATOM 844 O O . GLU A 1 105 ? -12.216 -1.348 10.085 1.00 95.31 105 GLU A O 1
ATOM 849 N N . PRO A 1 106 ? -12.256 -1.851 12.267 1.00 91.88 106 PRO A N 1
ATOM 850 C CA . PRO A 1 106 ? -11.019 -2.642 12.241 1.00 91.88 106 PRO A CA 1
ATOM 851 C C . PRO A 1 106 ? -11.033 -3.792 11.220 1.00 91.88 106 PRO A C 1
ATOM 853 O O . PRO A 1 106 ? -10.027 -4.045 10.557 1.00 91.88 106 PRO A O 1
ATOM 856 N N . GLU A 1 107 ? -12.170 -4.465 11.029 1.00 92.75 107 GLU A N 1
ATOM 857 C CA . GLU A 1 107 ? -12.295 -5.556 10.050 1.00 92.75 107 GLU A CA 1
ATOM 858 C C . GLU A 1 107 ? -12.176 -5.052 8.608 1.00 92.75 107 GLU A C 1
ATOM 860 O O . GLU A 1 107 ? -11.473 -5.639 7.781 1.00 92.75 107 GLU A O 1
ATOM 865 N N . LYS A 1 108 ? -12.825 -3.925 8.303 1.00 93.88 108 LYS A N 1
ATOM 866 C CA . LYS A 1 108 ? -12.749 -3.276 6.991 1.00 93.88 108 LYS A CA 1
ATOM 867 C C . LYS A 1 108 ? -11.353 -2.709 6.745 1.00 93.88 108 LYS A C 1
ATOM 869 O O . LYS A 1 108 ? -10.835 -2.834 5.637 1.00 93.88 108 LYS A O 1
ATOM 874 N N . PHE A 1 109 ? -10.719 -2.154 7.778 1.00 93.94 109 PHE A N 1
ATOM 875 C CA . PHE A 1 109 ? -9.337 -1.693 7.718 1.00 93.94 109 PHE A CA 1
ATOM 876 C C . PHE A 1 109 ? -8.385 -2.851 7.390 1.00 93.94 109 PHE A C 1
ATOM 878 O O . PHE A 1 109 ? -7.596 -2.758 6.450 1.00 93.94 109 PHE A O 1
ATOM 885 N N . GLN A 1 110 ? -8.519 -3.985 8.087 1.00 92.38 110 GLN A N 1
ATOM 886 C CA . GLN A 1 110 ? -7.721 -5.182 7.819 1.00 92.38 110 GLN A CA 1
ATOM 887 C C . GLN A 1 110 ? -7.996 -5.761 6.425 1.00 92.38 110 GLN A C 1
ATOM 889 O O . GLN A 1 110 ? -7.066 -6.175 5.733 1.00 92.38 110 GLN A O 1
ATOM 894 N N . LYS A 1 111 ? -9.253 -5.754 5.970 1.00 91.69 111 LYS A N 1
ATOM 895 C CA . LYS A 1 111 ? -9.609 -6.143 4.599 1.00 91.69 111 LYS A CA 1
ATOM 896 C C . LYS A 1 111 ? -8.895 -5.265 3.569 1.00 91.69 111 LYS A C 1
ATOM 898 O O . LYS A 1 111 ? -8.350 -5.798 2.606 1.00 91.69 111 LYS A O 1
ATOM 903 N N . ASN A 1 112 ? -8.856 -3.949 3.776 1.00 92.31 112 ASN A N 1
ATOM 904 C CA . ASN A 1 112 ? -8.155 -3.023 2.886 1.00 92.31 112 ASN A CA 1
ATOM 905 C C . ASN A 1 112 ? -6.633 -3.245 2.904 1.00 92.31 112 ASN A C 1
ATOM 907 O O . ASN A 1 112 ? -6.022 -3.272 1.836 1.00 92.31 112 ASN A O 1
ATOM 911 N N . LEU A 1 113 ? -6.028 -3.506 4.072 1.00 91.44 113 LEU A N 1
ATOM 912 C CA . LEU A 1 113 ? -4.618 -3.916 4.162 1.00 91.44 113 LEU A CA 1
ATOM 913 C C . LEU A 1 113 ? -4.343 -5.194 3.357 1.00 91.44 113 LEU A C 1
ATOM 915 O O . LEU A 1 113 ? -3.420 -5.231 2.544 1.00 91.44 113 LEU A O 1
ATOM 919 N N . ASN A 1 114 ? -5.183 -6.220 3.502 1.00 87.88 114 ASN A N 1
ATOM 920 C CA . ASN A 1 114 ? -5.029 -7.473 2.759 1.00 87.88 114 ASN A CA 1
ATOM 921 C C . ASN A 1 114 ? -5.174 -7.273 1.239 1.00 87.88 114 ASN A C 1
ATOM 923 O O . ASN A 1 114 ? -4.519 -7.965 0.457 1.00 87.88 114 ASN A O 1
ATOM 927 N N . GLN A 1 115 ? -6.010 -6.326 0.797 1.00 88.81 115 GLN A N 1
ATOM 928 C CA . GLN A 1 115 ? -6.141 -5.975 -0.622 1.00 88.81 115 GLN A CA 1
ATOM 929 C C . GLN A 1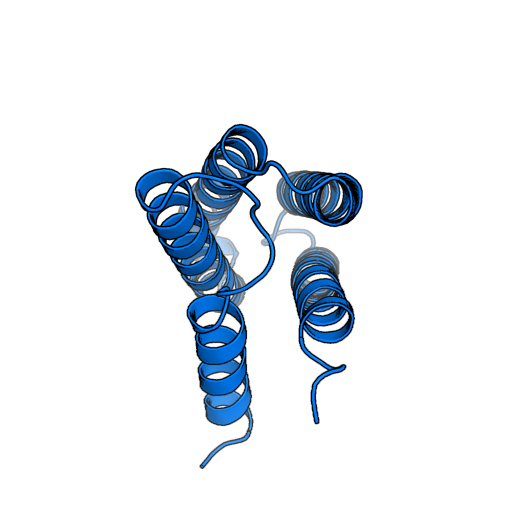 115 ? -4.891 -5.281 -1.173 1.00 88.81 115 GLN A C 1
ATOM 931 O O . GLN A 1 115 ? -4.499 -5.569 -2.304 1.00 88.81 115 GLN A O 1
ATOM 936 N N . ILE A 1 116 ? -4.251 -4.408 -0.389 1.00 89.12 116 ILE A N 1
ATOM 937 C CA . ILE A 1 116 ? -2.952 -3.807 -0.733 1.00 89.12 116 ILE A CA 1
ATOM 938 C C . ILE A 1 116 ? -1.915 -4.919 -0.915 1.00 89.12 116 ILE A C 1
ATOM 940 O O . ILE A 1 116 ? -1.315 -5.018 -1.983 1.00 89.12 116 ILE A O 1
ATOM 944 N N . TYR A 1 117 ? -1.788 -5.815 0.068 1.00 86.06 117 TYR A N 1
ATOM 945 C CA . TYR A 1 117 ? -0.884 -6.965 -0.013 1.00 86.06 117 TYR A CA 1
ATOM 946 C C . TYR A 1 117 ? -1.134 -7.827 -1.254 1.00 86.06 117 TYR A C 1
ATOM 948 O O . TYR A 1 117 ? -0.204 -8.116 -2.003 1.00 86.06 117 TYR A O 1
ATOM 956 N N . SER A 1 118 ? -2.393 -8.189 -1.510 1.00 83.56 118 SER A N 1
ATOM 957 C CA . SER A 1 118 ? -2.768 -9.027 -2.656 1.00 83.56 118 SER A CA 1
ATOM 958 C C . SER A 1 118 ? -2.450 -8.353 -3.994 1.00 83.56 118 SER A C 1
ATOM 960 O O . SER A 1 118 ? -2.055 -9.027 -4.944 1.00 83.56 118 SER A O 1
ATOM 962 N N . THR A 1 119 ? -2.590 -7.024 -4.067 1.00 84.62 119 THR A N 1
ATOM 963 C CA . THR A 1 119 ? -2.238 -6.234 -5.258 1.00 84.62 119 THR A CA 1
ATOM 964 C C . THR A 1 119 ? -0.734 -6.282 -5.506 1.00 84.62 119 THR A C 1
ATOM 966 O O . THR A 1 119 ? -0.316 -6.590 -6.621 1.00 84.62 119 THR A O 1
ATOM 969 N N . CYS A 1 120 ? 0.077 -6.046 -4.467 1.00 84.25 120 CYS A N 1
ATOM 970 C CA . CYS A 1 120 ? 1.532 -6.146 -4.567 1.00 84.25 120 CYS A CA 1
ATOM 971 C C . CYS A 1 120 ? 1.952 -7.564 -4.971 1.00 84.25 120 CYS A C 1
ATOM 973 O O . CYS A 1 120 ? 2.664 -7.732 -5.955 1.00 84.25 120 CYS A O 1
ATOM 975 N N . PHE A 1 121 ? 1.452 -8.591 -4.276 1.00 80.62 121 PHE A N 1
ATOM 976 C CA . PHE A 1 121 ? 1.760 -9.992 -4.569 1.00 80.62 121 PHE A CA 1
ATOM 977 C C . PHE A 1 121 ? 1.434 -10.372 -6.018 1.00 80.62 121 PHE A C 1
ATOM 979 O O . PHE A 1 121 ? 2.275 -10.947 -6.699 1.00 80.62 121 PHE A O 1
ATOM 986 N N . SER A 1 122 ? 0.245 -10.013 -6.511 1.00 78.31 122 SER A N 1
ATOM 987 C CA . SER A 1 122 ? -0.164 -10.332 -7.887 1.00 78.31 122 SER A CA 1
ATOM 988 C C . SER A 1 122 ? 0.721 -9.638 -8.923 1.00 78.31 122 SER A C 1
ATOM 990 O O . SER A 1 122 ? 1.060 -10.243 -9.939 1.00 78.31 122 SER A O 1
ATOM 992 N N . CYS A 1 123 ? 1.118 -8.388 -8.657 1.00 80.56 123 CYS A N 1
ATOM 993 C CA . CYS A 1 123 ? 2.066 -7.659 -9.495 1.00 80.56 123 CYS A CA 1
ATOM 994 C C . CYS A 1 123 ? 3.409 -8.401 -9.541 1.00 80.56 123 CYS A C 1
ATOM 996 O O . CYS A 1 123 ? 3.848 -8.797 -10.613 1.00 80.56 123 CYS A O 1
ATOM 998 N N . HIS A 1 124 ? 4.015 -8.685 -8.386 1.00 76.69 124 HIS A N 1
ATOM 999 C CA . HIS A 1 124 ? 5.302 -9.385 -8.324 1.00 76.69 124 HIS A CA 1
ATOM 1000 C C . HIS A 1 124 ? 5.250 -10.786 -8.950 1.00 76.69 124 HIS A C 1
ATOM 1002 O O . HIS A 1 124 ? 6.174 -11.170 -9.656 1.00 76.69 124 HIS A O 1
ATOM 1008 N N . PHE A 1 125 ? 4.160 -11.532 -8.758 1.00 73.31 125 PHE A N 1
ATOM 1009 C CA . PHE A 1 125 ? 3.988 -12.850 -9.371 1.00 73.31 125 PHE A CA 1
ATOM 1010 C C . PHE A 1 125 ? 3.898 -12.777 -10.901 1.00 73.31 125 PHE A C 1
ATOM 1012 O O . PHE A 1 125 ? 4.558 -13.546 -11.588 1.00 73.31 125 PHE A O 1
ATOM 1019 N N . THR A 1 126 ? 3.113 -11.840 -11.438 1.00 74.06 126 THR A N 1
ATOM 1020 C CA . THR A 1 126 ? 2.938 -11.680 -12.895 1.00 74.06 126 THR A CA 1
ATOM 1021 C C . THR A 1 126 ? 4.245 -11.308 -13.583 1.00 74.06 126 THR A C 1
ATOM 1023 O O . THR A 1 126 ? 4.510 -11.743 -14.698 1.00 74.06 126 THR A O 1
ATOM 1026 N N . HIS A 1 127 ? 5.041 -10.491 -12.908 1.00 67.25 127 HIS A N 1
ATOM 1027 C CA . HIS A 1 127 ? 6.201 -9.853 -13.495 1.00 67.25 127 HIS A CA 1
ATOM 1028 C C . HIS A 1 127 ? 7.507 -10.618 -13.236 1.00 67.25 127 HIS A C 1
ATOM 1030 O O . HIS A 1 127 ? 8.455 -10.458 -13.999 1.00 67.25 127 HIS A O 1
ATOM 1036 N N . TRP A 1 128 ? 7.589 -11.451 -12.186 1.00 62.50 128 TRP A N 1
ATOM 1037 C CA . TRP A 1 128 ? 8.807 -12.215 -11.844 1.00 62.50 128 TRP A CA 1
ATOM 1038 C C . TRP A 1 128 ? 8.602 -13.732 -11.753 1.00 62.50 128 TRP A C 1
ATOM 1040 O O . TRP A 1 128 ? 9.569 -14.473 -11.610 1.00 62.50 128 TRP A O 1
ATOM 1050 N N . GLY A 1 129 ? 7.360 -14.218 -11.784 1.00 50.44 129 GLY A N 1
ATOM 1051 C CA . GLY A 1 129 ? 7.040 -15.642 -11.651 1.00 50.44 129 GLY A CA 1
ATOM 1052 C C . GLY A 1 129 ? 7.223 -16.465 -12.929 1.00 50.44 129 GLY A C 1
ATOM 1053 O O . GLY A 1 129 ? 6.760 -17.600 -12.961 1.00 50.44 129 GLY A O 1
ATOM 1054 N N . THR A 1 130 ? 7.833 -15.909 -13.978 1.00 43.03 130 THR A N 1
ATOM 1055 C CA . THR A 1 130 ? 7.860 -16.498 -15.329 1.00 43.03 130 THR A CA 1
ATOM 1056 C C . THR A 1 130 ? 9.242 -16.921 -15.836 1.00 43.03 130 THR A C 1
ATOM 1058 O O . THR A 1 130 ? 9.307 -17.493 -16.919 1.00 43.03 130 THR A O 1
ATOM 1061 N N . ASP A 1 131 ? 10.314 -16.738 -15.056 1.00 37.72 131 ASP A N 1
ATOM 1062 C CA . ASP A 1 131 ? 11.680 -17.166 -15.424 1.00 37.72 131 ASP A CA 1
ATOM 1063 C C . ASP A 1 131 ? 12.171 -18.422 -14.661 1.00 37.72 131 ASP A C 1
ATOM 1065 O O . ASP A 1 131 ? 13.377 -18.652 -14.548 1.00 37.72 131 ASP A O 1
ATOM 1069 N N . TYR A 1 132 ? 11.253 -19.246 -14.138 1.00 35.34 132 TYR A N 1
ATOM 1070 C CA . TYR A 1 132 ? 11.553 -20.552 -13.523 1.00 35.34 132 TYR A CA 1
ATOM 1071 C C . TYR A 1 132 ? 10.903 -21.711 -14.276 1.00 35.34 132 TYR A C 1
ATOM 1073 O O . TYR A 1 132 ? 9.694 -21.609 -14.585 1.00 35.34 132 TYR A O 1
#

Sequence (132 aa):
MNKKQLTTIFLSLCFFLAHSETTANAKDKENFQGEMSFLSEAYFKLEKLSKNPKQNQSPILENIKLMEDILKNISRVNKDKNLTKPLQTLSYKIKDLKKTSAADEPEKFQKNLNQIYSTCFSCHFTHWGTDY